Protein AF-A0A149RUX7-F1 (afdb_monomer_lite)

Secondary structure (DSSP, 8-state):
---TTT-STTSSSSS-----TT-S--HHHHHHHHHHTTSEEEEEETTTEEEEEE-HHHHHTTSEEEE-GGG-SS----GGGGSS-EEEE-GGGHHHHHHHT-HHHHHHHHHH--SHHHHHHHHHHH-TTS-HHHHHHHH---HHHHHHHHHHHTT-

Structure (mmCIF, N/CA/C/O backbone):
data_AF-A0A149RUX7-F1
#
_entry.id   AF-A0A149RUX7-F1
#
loop_
_atom_site.group_PDB
_atom_site.id
_atom_site.type_symbol
_atom_site.label_atom_id
_atom_site.label_alt_id
_atom_site.label_comp_id
_atom_site.label_asym_id
_atom_site.label_entity_id
_atom_site.label_seq_id
_atom_site.pdbx_PDB_ins_code
_atom_site.Cartn_x
_atom_site.Cartn_y
_atom_site.Cartn_z
_atom_site.occupancy
_atom_site.B_iso_or_equiv
_atom_site.auth_seq_id
_atom_site.auth_comp_id
_atom_site.auth_asym_id
_atom_site.auth_atom_id
_atom_site.pdbx_PDB_model_num
ATOM 1 N N . MET A 1 1 ? 2.885 7.096 -21.614 1.00 42.66 1 MET A N 1
ATOM 2 C CA . MET A 1 1 ? 3.114 6.634 -20.227 1.00 42.66 1 MET A CA 1
ATOM 3 C C . MET A 1 1 ? 2.029 7.214 -19.331 1.00 42.66 1 MET A C 1
ATOM 5 O O . MET A 1 1 ? 1.953 8.433 -19.205 1.00 42.66 1 MET A O 1
ATOM 9 N N . ARG A 1 2 ? 1.126 6.381 -18.803 1.00 43.41 2 ARG A N 1
ATOM 10 C CA . ARG A 1 2 ? -0.009 6.808 -17.961 1.00 43.41 2 ARG A CA 1
ATOM 11 C C . ARG A 1 2 ? 0.216 6.347 -16.514 1.00 43.41 2 ARG A C 1
ATOM 13 O O . ARG A 1 2 ? 0.877 5.343 -16.296 1.00 43.41 2 ARG A O 1
ATOM 20 N N . ASP A 1 3 ? -0.278 7.123 -15.550 1.00 51.72 3 ASP A N 1
ATOM 21 C CA . ASP A 1 3 ? -0.109 6.878 -14.107 1.00 51.72 3 ASP A CA 1
ATOM 22 C C . ASP A 1 3 ? -1.028 5.731 -13.649 1.00 51.72 3 ASP A C 1
ATOM 24 O O . ASP A 1 3 ? -2.241 5.796 -13.866 1.00 51.72 3 ASP A O 1
ATOM 28 N N . ILE A 1 4 ? -0.468 4.705 -13.002 1.00 54.94 4 ILE A N 1
ATOM 29 C CA . ILE A 1 4 ? -1.213 3.553 -12.460 1.00 54.94 4 ILE A CA 1
ATOM 30 C C . ILE A 1 4 ? -2.197 3.994 -11.380 1.00 54.94 4 ILE A C 1
ATOM 32 O O . ILE A 1 4 ? -3.239 3.367 -11.239 1.00 54.94 4 ILE A O 1
ATOM 36 N N . ALA A 1 5 ? -1.923 5.095 -10.668 1.00 49.44 5 ALA A N 1
ATOM 37 C CA . ALA A 1 5 ? -2.839 5.693 -9.695 1.00 49.44 5 ALA A CA 1
ATOM 38 C C . ALA A 1 5 ? -3.969 6.520 -10.347 1.00 49.44 5 ALA A C 1
ATOM 40 O O . ALA A 1 5 ? -4.927 6.886 -9.670 1.00 49.44 5 ALA A O 1
ATOM 41 N N . GLY A 1 6 ? -3.876 6.815 -11.649 1.00 44.91 6 GLY A N 1
ATOM 42 C CA . GLY A 1 6 ? -4.892 7.552 -12.413 1.00 44.91 6 GLY A CA 1
ATOM 43 C C . GLY A 1 6 ? -5.815 6.667 -13.256 1.00 44.91 6 GLY A C 1
ATOM 44 O O . GLY A 1 6 ? -6.858 7.130 -13.704 1.00 44.91 6 GLY A O 1
ATOM 45 N N . ARG A 1 7 ? -5.460 5.397 -13.460 1.00 48.91 7 ARG A N 1
ATOM 46 C CA . ARG A 1 7 ? -6.225 4.430 -14.259 1.00 48.91 7 ARG A CA 1
ATOM 47 C C . ARG A 1 7 ? -7.233 3.672 -13.399 1.00 48.91 7 ARG A C 1
ATOM 49 O O . ARG A 1 7 ? -6.817 2.884 -12.558 1.00 48.91 7 ARG A O 1
ATOM 56 N N . GLY A 1 8 ? -8.518 4.008 -13.501 1.00 48.41 8 GLY A N 1
ATOM 57 C CA . GLY A 1 8 ? -9.599 3.312 -12.785 1.00 48.41 8 GLY A CA 1
ATOM 58 C C . GLY A 1 8 ? -9.926 1.938 -13.382 1.00 48.41 8 GLY A C 1
ATOM 59 O O . GLY A 1 8 ? -10.295 1.042 -12.644 1.00 48.41 8 GLY A O 1
ATOM 60 N N . ASP A 1 9 ? -9.666 1.763 -14.679 1.00 51.62 9 ASP A N 1
ATOM 61 C CA . ASP A 1 9 ? -9.776 0.523 -15.467 1.00 51.62 9 ASP A CA 1
ATOM 62 C C . ASP A 1 9 ? -8.894 -0.618 -14.947 1.00 51.62 9 ASP A C 1
ATOM 64 O O . ASP A 1 9 ? -9.198 -1.789 -15.136 1.00 51.62 9 ASP A O 1
ATOM 68 N N . LEU A 1 10 ? -7.792 -0.283 -14.276 1.00 51.38 10 LEU A N 1
ATOM 69 C CA . LEU A 1 10 ? -6.894 -1.281 -13.700 1.00 51.38 10 LEU A CA 1
ATOM 70 C C . LEU A 1 10 ? -7.387 -1.842 -12.363 1.00 51.38 10 LEU A C 1
ATOM 72 O O . LEU A 1 10 ? -6.909 -2.883 -11.926 1.00 51.38 10 LEU A O 1
ATOM 76 N N . TRP A 1 11 ? -8.316 -1.136 -11.722 1.00 52.50 11 TRP A N 1
ATOM 77 C CA . TRP A 1 11 ? -8.875 -1.455 -10.416 1.00 52.50 11 TRP A CA 1
ATOM 78 C C . TRP A 1 11 ? -10.351 -1.804 -10.615 1.00 52.50 11 TRP A C 1
ATOM 80 O O . TRP A 1 11 ? -11.234 -1.035 -10.243 1.00 52.50 11 TRP A O 1
ATOM 90 N N . GLY A 1 12 ? -10.585 -2.945 -11.273 1.00 45.81 12 GLY A N 1
ATOM 91 C CA . GLY A 1 12 ? -11.918 -3.503 -11.502 1.00 45.81 12 GLY A CA 1
ATOM 92 C C . GLY A 1 12 ? -12.447 -3.393 -12.936 1.00 45.81 12 GLY A C 1
ATOM 93 O O . GLY A 1 12 ? -13.422 -2.694 -13.170 1.00 45.81 12 GLY A O 1
ATOM 94 N N . GLU A 1 13 ? -11.883 -4.172 -13.861 1.00 35.53 13 GLU A N 1
ATOM 95 C CA . GLU A 1 13 ? -12.643 -4.865 -14.916 1.00 35.53 13 GLU A CA 1
ATOM 96 C C . GLU A 1 13 ? -12.001 -6.246 -15.127 1.00 35.53 13 GLU A C 1
ATOM 98 O O . GLU A 1 13 ? -11.099 -6.421 -15.939 1.00 35.53 13 GLU A O 1
ATOM 103 N N . GLY A 1 14 ? -12.399 -7.232 -14.319 1.00 40.56 14 GLY A N 1
ATOM 104 C CA . GLY A 1 14 ? -11.908 -8.609 -14.473 1.00 40.56 14 GLY A CA 1
ATOM 105 C C . GLY A 1 14 ? -12.069 -9.505 -13.250 1.00 40.56 14 GLY A C 1
ATOM 106 O O . GLY A 1 14 ? -12.090 -10.724 -13.384 1.00 40.56 14 GLY A O 1
ATOM 107 N N . LEU A 1 15 ? -12.253 -8.925 -12.065 1.00 41.31 15 LEU A N 1
ATOM 108 C CA . LEU A 1 15 ? -12.546 -9.643 -10.827 1.00 41.31 15 LEU A CA 1
ATOM 109 C C . LEU A 1 15 ? -13.689 -8.895 -10.142 1.00 41.31 15 LEU A C 1
ATOM 111 O O . LEU A 1 15 ? -13.614 -7.681 -10.006 1.00 41.31 15 LEU A O 1
ATOM 115 N N . SER A 1 16 ? -14.771 -9.629 -9.869 1.00 36.53 16 SER A N 1
ATOM 116 C CA . SER A 1 16 ? -16.082 -9.234 -9.323 1.00 36.53 16 SER A CA 1
ATOM 117 C C . SER A 1 16 ? -16.282 -7.752 -8.925 1.00 36.53 16 SER A C 1
ATOM 119 O O . SER A 1 16 ? -15.527 -7.238 -8.099 1.00 36.53 16 SER A O 1
ATOM 121 N N . PRO A 1 17 ? -17.345 -7.069 -9.403 1.00 39.16 17 PRO A N 1
ATOM 122 C CA . PRO A 1 17 ? -17.661 -5.705 -8.987 1.00 39.16 17 PRO A CA 1
ATOM 123 C C . PRO A 1 17 ? -18.038 -5.687 -7.499 1.00 39.16 17 PRO A C 1
ATOM 125 O O . PRO A 1 17 ? -19.194 -5.890 -7.129 1.00 39.16 17 PRO A O 1
ATOM 128 N N . SER A 1 18 ? -17.060 -5.458 -6.623 1.00 40.84 18 SER A N 1
ATOM 129 C CA . SER A 1 18 ? -17.325 -5.250 -5.204 1.00 40.84 18 SER A CA 1
ATOM 130 C C . SER A 1 18 ? -17.921 -3.845 -5.029 1.00 40.84 18 SER A C 1
ATOM 132 O O . SER A 1 18 ? -17.287 -2.860 -5.413 1.00 40.84 18 SER A O 1
ATOM 134 N N . PRO A 1 19 ? -19.135 -3.697 -4.467 1.00 39.50 19 PRO A N 1
ATOM 135 C CA . PRO A 1 19 ? -19.894 -2.440 -4.433 1.00 39.50 19 PRO A CA 1
ATOM 136 C C . PRO A 1 19 ? -19.363 -1.426 -3.396 1.00 39.50 19 PRO A C 1
ATOM 138 O O . PRO A 1 19 ? -20.112 -0.604 -2.865 1.00 39.50 19 PRO A O 1
ATOM 141 N N . ARG A 1 20 ? -18.074 -1.489 -3.042 1.00 48.22 20 ARG A N 1
ATOM 142 C CA . ARG A 1 20 ? -17.506 -0.774 -1.894 1.00 48.22 20 ARG A CA 1
ATOM 143 C C . ARG A 1 20 ? -17.006 0.614 -2.289 1.00 48.22 20 ARG A C 1
ATOM 145 O O . ARG A 1 20 ? -16.223 0.780 -3.215 1.00 48.22 20 ARG A O 1
ATOM 152 N N . ALA A 1 21 ? -17.369 1.619 -1.492 1.00 44.09 21 ALA A N 1
ATOM 153 C CA . ALA A 1 21 ? -16.889 2.999 -1.627 1.00 44.09 21 ALA A CA 1
ATOM 154 C C . ALA A 1 21 ? -15.360 3.166 -1.424 1.00 44.09 21 ALA A C 1
ATOM 156 O O . ALA A 1 21 ? -14.826 4.249 -1.657 1.00 44.09 21 ALA A O 1
ATOM 157 N N . ILE A 1 22 ? -14.647 2.103 -1.023 1.00 54.25 22 ILE A N 1
ATOM 158 C CA . ILE A 1 22 ? -13.176 2.012 -0.997 1.00 54.25 22 ILE A CA 1
ATOM 159 C C . ILE A 1 22 ? -12.722 1.011 -2.078 1.00 54.25 22 ILE A C 1
ATOM 161 O O . ILE A 1 22 ? -11.995 0.064 -1.803 1.00 54.25 22 ILE A O 1
ATOM 165 N N . ALA A 1 23 ? -13.182 1.188 -3.318 1.00 65.44 23 ALA A N 1
ATOM 166 C CA . ALA A 1 23 ? -12.835 0.302 -4.437 1.00 65.44 23 ALA A CA 1
ATOM 167 C C . ALA A 1 23 ? -11.346 0.367 -4.829 1.00 65.44 23 ALA A C 1
ATOM 169 O O . ALA A 1 23 ? -10.859 -0.461 -5.589 1.00 65.44 23 ALA A O 1
ATOM 170 N N . ARG A 1 24 ? -10.605 1.368 -4.336 1.00 73.88 24 ARG A N 1
ATOM 171 C CA . ARG A 1 24 ? -9.226 1.617 -4.749 1.00 73.88 24 ARG A CA 1
ATOM 172 C C . ARG A 1 24 ? -8.393 2.223 -3.620 1.00 73.88 24 ARG A C 1
ATOM 174 O O . ARG A 1 24 ? -8.862 3.176 -2.987 1.00 73.88 24 ARG A O 1
ATOM 181 N N . PRO A 1 25 ? -7.151 1.758 -3.400 1.00 84.62 25 PRO A N 1
ATOM 182 C CA . PRO A 1 25 ? -6.228 2.448 -2.513 1.00 84.62 25 PRO A CA 1
ATOM 183 C C . PRO A 1 25 ? -5.903 3.839 -3.073 1.00 84.62 25 PRO A C 1
ATOM 185 O O . PRO A 1 25 ? -5.712 4.019 -4.280 1.00 84.62 25 PRO A O 1
ATOM 188 N N . ASP A 1 26 ? -5.806 4.846 -2.202 1.00 84.94 26 ASP A N 1
ATOM 189 C CA . ASP A 1 26 ? -5.286 6.143 -2.636 1.00 84.94 26 ASP A CA 1
ATOM 190 C C . ASP A 1 26 ? -3.800 6.039 -3.028 1.00 84.94 26 ASP A C 1
ATOM 192 O O . ASP A 1 26 ? -3.136 5.033 -2.773 1.00 84.94 26 ASP A O 1
ATOM 196 N N . LYS A 1 27 ? -3.258 7.073 -3.683 1.00 84.88 27 LYS A N 1
ATOM 197 C CA . LYS A 1 27 ? -1.894 7.020 -4.233 1.00 84.88 27 LYS A CA 1
ATOM 198 C C . LYS A 1 27 ? -0.837 6.670 -3.182 1.00 84.88 27 LYS A C 1
ATOM 200 O O . LYS A 1 27 ? 0.068 5.893 -3.466 1.00 84.88 27 LYS A O 1
ATOM 205 N N . GLU A 1 28 ? -0.938 7.242 -1.986 1.00 89.44 28 GLU A N 1
ATOM 206 C CA . GLU A 1 28 ? 0.017 6.964 -0.913 1.00 89.44 28 GLU A CA 1
ATOM 207 C C . GLU A 1 28 ? -0.101 5.510 -0.438 1.00 89.44 28 GLU A C 1
ATOM 209 O O . GLU A 1 28 ? 0.908 4.823 -0.302 1.00 89.44 28 GLU A O 1
ATOM 214 N N . THR A 1 29 ? -1.330 5.022 -0.266 1.00 91.31 29 THR A N 1
ATOM 215 C CA . THR A 1 29 ? -1.633 3.634 0.110 1.00 91.31 29 THR A CA 1
ATOM 216 C C . THR A 1 29 ? -1.106 2.648 -0.928 1.00 91.31 29 THR A C 1
ATOM 218 O O . THR A 1 29 ? -0.425 1.691 -0.572 1.00 91.31 29 THR A O 1
ATOM 221 N N . LEU A 1 30 ? -1.341 2.917 -2.215 1.00 90.38 30 LEU A N 1
ATOM 222 C CA . LEU A 1 30 ? -0.844 2.102 -3.320 1.00 90.38 30 LEU A CA 1
ATOM 223 C C . LEU A 1 30 ? 0.682 2.004 -3.303 1.00 90.38 30 LEU A C 1
ATOM 225 O O . LEU A 1 30 ? 1.238 0.923 -3.444 1.00 90.38 30 LEU A O 1
ATOM 229 N N . TYR A 1 31 ? 1.373 3.121 -3.101 1.00 90.62 31 TYR A N 1
ATOM 230 C CA . TYR A 1 31 ? 2.833 3.123 -3.095 1.00 90.62 31 TYR A CA 1
ATOM 231 C C . TYR A 1 31 ? 3.393 2.354 -1.895 1.00 90.62 31 TYR A C 1
ATOM 233 O O . TYR A 1 31 ? 4.416 1.691 -2.028 1.00 90.62 31 TYR A O 1
ATOM 241 N N . ARG A 1 32 ? 2.708 2.381 -0.744 1.00 93.00 32 ARG A N 1
ATOM 242 C CA . ARG A 1 32 ? 3.063 1.535 0.403 1.00 93.00 32 ARG A CA 1
ATOM 243 C C . ARG A 1 32 ? 2.811 0.053 0.141 1.00 93.00 32 ARG A C 1
ATOM 245 O O . ARG A 1 32 ? 3.666 -0.746 0.489 1.00 93.00 32 ARG A O 1
ATOM 252 N N . LEU A 1 33 ? 1.710 -0.307 -0.517 1.00 93.19 33 LEU A N 1
ATOM 253 C CA . LEU A 1 33 ? 1.451 -1.690 -0.936 1.00 93.19 33 LEU A CA 1
ATOM 254 C C . LEU A 1 33 ? 2.511 -2.191 -1.920 1.00 93.19 33 LEU A C 1
ATOM 256 O O . LEU A 1 33 ? 3.025 -3.294 -1.764 1.00 93.19 33 LEU A O 1
ATOM 260 N N . LEU A 1 34 ? 2.867 -1.370 -2.909 1.00 93.81 34 LEU A N 1
ATOM 261 C CA . LEU A 1 34 ? 3.927 -1.683 -3.865 1.00 93.81 34 LEU A CA 1
ATOM 262 C C . LEU A 1 34 ? 5.288 -1.819 -3.174 1.00 93.81 34 LEU A C 1
ATOM 264 O O . LEU A 1 34 ? 6.082 -2.667 -3.568 1.00 93.81 34 LEU A O 1
ATOM 268 N N . GLN A 1 35 ? 5.555 -1.006 -2.149 1.00 94.38 35 GLN A N 1
ATOM 269 C CA . GLN A 1 35 ? 6.772 -1.120 -1.354 1.00 94.38 35 GLN A CA 1
ATOM 270 C C . GLN A 1 35 ? 6.832 -2.446 -0.593 1.00 94.38 35 GLN A C 1
ATOM 272 O O . GLN A 1 35 ? 7.823 -3.163 -0.684 1.00 94.38 35 GLN A O 1
ATOM 277 N N . GLU A 1 36 ? 5.762 -2.769 0.132 1.00 94.75 36 GLU A N 1
ATOM 278 C CA . GLU A 1 36 ? 5.671 -3.983 0.945 1.00 94.75 36 GLU A CA 1
ATOM 279 C C . GLU A 1 36 ? 5.825 -5.250 0.094 1.00 94.75 36 GLU A C 1
ATOM 281 O O . GLU A 1 36 ? 6.508 -6.190 0.479 1.00 94.75 36 GLU A O 1
ATOM 286 N N . ASN A 1 37 ? 5.262 -5.240 -1.118 1.00 93.00 37 ASN A N 1
ATOM 287 C CA . ASN A 1 37 ? 5.347 -6.352 -2.067 1.00 93.00 37 ASN A CA 1
ATOM 288 C C . ASN A 1 37 ? 6.620 -6.324 -2.938 1.00 93.00 37 ASN A C 1
ATOM 290 O O . ASN A 1 37 ? 6.685 -6.992 -3.968 1.00 93.00 37 ASN A O 1
ATOM 294 N N . CYS A 1 38 ? 7.639 -5.552 -2.545 1.00 92.81 38 CYS A N 1
ATOM 295 C CA . CYS A 1 38 ? 8.943 -5.458 -3.211 1.00 92.81 38 CYS A CA 1
ATOM 296 C C . CYS A 1 38 ? 8.906 -4.987 -4.678 1.00 92.81 38 CYS A C 1
ATOM 298 O O . CYS A 1 38 ? 9.847 -5.247 -5.430 1.00 92.81 38 CYS A O 1
ATOM 300 N N . TRP A 1 39 ? 7.859 -4.278 -5.098 1.00 93.50 39 TRP A N 1
ATOM 301 C CA . TRP A 1 39 ? 7.765 -3.681 -6.435 1.00 93.50 39 TRP A CA 1
ATOM 302 C C . TRP A 1 39 ? 8.405 -2.303 -6.507 1.00 93.50 39 TRP A C 1
ATOM 304 O O . TRP A 1 39 ? 8.947 -1.917 -7.543 1.00 93.50 39 TRP A O 1
ATOM 314 N N . LEU A 1 40 ? 8.318 -1.552 -5.410 1.00 94.00 40 LEU A N 1
ATOM 315 C CA . LEU A 1 40 ? 8.928 -0.241 -5.275 1.00 94.00 40 LEU A CA 1
ATOM 316 C C . LEU A 1 40 ? 9.850 -0.187 -4.066 1.00 94.00 40 LEU A C 1
ATOM 318 O O . LEU A 1 40 ? 9.620 -0.827 -3.048 1.00 94.00 40 LEU A O 1
ATOM 322 N N . GLU A 1 41 ? 10.836 0.688 -4.139 1.00 92.81 41 GLU A N 1
ATOM 323 C CA . GLU A 1 41 ? 11.650 1.058 -2.994 1.00 92.81 41 GLU A CA 1
ATOM 324 C C . GLU A 1 41 ? 11.825 2.569 -2.903 1.00 92.81 41 GLU A C 1
ATOM 326 O O . GLU A 1 41 ? 11.644 3.316 -3.872 1.00 92.81 41 GLU A O 1
ATOM 331 N N . ARG A 1 42 ? 12.148 3.031 -1.694 1.00 90.44 42 ARG A N 1
ATOM 332 C CA . ARG A 1 42 ? 12.499 4.424 -1.441 1.00 90.44 42 ARG A CA 1
ATOM 333 C C . ARG A 1 42 ? 14.005 4.551 -1.351 1.00 90.44 42 ARG A C 1
ATOM 335 O O . ARG A 1 42 ? 14.581 4.168 -0.340 1.00 90.44 42 ARG A O 1
ATOM 342 N N . ALA A 1 43 ? 14.605 5.196 -2.342 1.00 86.00 43 ALA A N 1
ATOM 343 C CA . ALA A 1 43 ? 16.025 5.522 -2.328 1.00 86.00 43 ALA A CA 1
ATOM 344 C C . ALA A 1 43 ? 16.240 7.049 -2.271 1.00 86.00 43 ALA A C 1
ATOM 346 O O . ALA A 1 43 ? 15.371 7.819 -2.713 1.00 86.00 43 ALA A O 1
ATOM 347 N N . PRO A 1 44 ? 17.355 7.527 -1.690 1.00 83.25 44 PRO A N 1
ATOM 348 C CA . PRO A 1 44 ? 17.753 8.928 -1.778 1.00 83.25 44 PRO A CA 1
ATOM 349 C C . PRO A 1 44 ? 17.974 9.358 -3.235 1.00 83.25 44 PRO A C 1
ATOM 351 O O . PRO A 1 44 ? 18.601 8.643 -4.009 1.00 83.25 44 PRO A O 1
ATOM 354 N N . PHE A 1 45 ? 17.495 10.548 -3.603 1.00 75.94 45 PHE A N 1
ATOM 355 C CA . PHE A 1 45 ? 17.796 11.177 -4.887 1.00 75.94 45 PHE A CA 1
ATOM 356 C C . PHE A 1 45 ? 18.217 12.634 -4.675 1.00 75.94 45 PHE A C 1
ATOM 358 O O . PHE A 1 45 ? 17.455 13.461 -4.163 1.00 75.94 45 PHE A O 1
ATOM 365 N N . GLY A 1 46 ? 19.445 12.964 -5.074 1.00 75.38 46 GLY A N 1
ATOM 366 C CA . GLY A 1 46 ? 20.067 14.234 -4.704 1.00 75.38 46 GLY A CA 1
ATOM 367 C C . GLY A 1 46 ? 20.391 14.293 -3.206 1.00 75.38 46 GLY A C 1
ATOM 368 O O . GLY A 1 46 ? 20.686 13.272 -2.592 1.00 75.38 46 GLY A O 1
ATOM 369 N N . ARG A 1 47 ? 20.372 15.495 -2.616 1.00 68.31 47 ARG A N 1
ATOM 370 C CA . ARG A 1 47 ? 20.858 15.710 -1.238 1.00 68.31 47 ARG A CA 1
ATOM 371 C C . ARG A 1 47 ? 19.842 15.397 -0.135 1.00 68.31 47 ARG A C 1
ATOM 373 O O . ARG A 1 47 ? 20.255 14.975 0.934 1.00 68.31 47 ARG A O 1
ATOM 380 N N . GLU A 1 48 ? 18.541 15.594 -0.369 1.00 66.19 48 GLU A N 1
ATOM 381 C CA . GLU A 1 48 ? 17.556 15.590 0.736 1.00 66.19 48 GLU A CA 1
ATOM 382 C C . GLU A 1 48 ? 16.224 14.889 0.429 1.00 66.19 48 GLU A C 1
ATOM 384 O O . GLU A 1 48 ? 15.416 14.680 1.332 1.00 66.19 48 GLU A O 1
ATOM 389 N N . GLN A 1 49 ? 15.948 14.515 -0.825 1.00 75.00 49 GLN A N 1
ATOM 390 C CA . GLN A 1 49 ? 14.627 14.004 -1.197 1.00 75.00 49 GLN A CA 1
ATOM 391 C C . GLN A 1 49 ? 14.683 12.521 -1.542 1.00 75.00 49 GLN A C 1
ATOM 393 O O . GLN A 1 49 ? 15.270 12.111 -2.537 1.00 75.00 49 GLN A O 1
ATOM 398 N N . SER A 1 50 ? 14.014 11.704 -0.733 1.00 81.88 50 SER A N 1
ATOM 399 C CA . SER A 1 50 ? 13.775 10.304 -1.078 1.00 81.88 50 SER A CA 1
ATOM 400 C C . SER A 1 50 ? 12.690 10.200 -2.156 1.00 81.88 50 SER A C 1
ATOM 402 O O . SER A 1 50 ? 11.634 10.837 -2.059 1.00 81.88 50 SER A O 1
ATOM 404 N N . ARG A 1 51 ? 12.954 9.388 -3.181 1.00 85.81 51 ARG A N 1
ATOM 405 C CA . ARG A 1 51 ? 12.069 9.133 -4.323 1.00 85.81 51 ARG A CA 1
ATOM 406 C C . ARG A 1 51 ? 11.742 7.647 -4.417 1.00 85.81 51 ARG A C 1
ATOM 408 O O . ARG A 1 51 ? 12.370 6.825 -3.759 1.00 85.81 51 ARG A O 1
ATOM 415 N N . TRP A 1 52 ? 10.725 7.341 -5.212 1.00 87.94 52 TRP A N 1
ATOM 416 C CA . TRP A 1 52 ? 10.287 5.977 -5.475 1.00 87.94 52 TRP A CA 1
ATOM 417 C C . TRP A 1 52 ? 10.967 5.439 -6.725 1.00 87.94 52 TRP A C 1
ATOM 419 O O . TRP A 1 52 ? 10.960 6.114 -7.754 1.00 87.94 52 TRP A O 1
ATOM 429 N N . PHE A 1 53 ? 11.496 4.228 -6.628 1.00 89.44 53 PHE A N 1
ATOM 430 C CA . PHE A 1 53 ? 12.169 3.512 -7.705 1.00 89.44 53 PHE A CA 1
ATOM 431 C C . PHE A 1 53 ? 11.537 2.130 -7.855 1.00 89.44 53 PHE A C 1
ATOM 433 O O . PHE A 1 53 ? 11.061 1.566 -6.873 1.00 89.44 53 PHE A O 1
ATOM 440 N N . VAL A 1 54 ? 11.496 1.610 -9.081 1.00 90.62 54 VAL A N 1
ATOM 441 C CA . VAL A 1 54 ? 11.229 0.184 -9.323 1.00 90.62 54 VAL A CA 1
ATOM 442 C C . VAL A 1 54 ? 12.434 -0.602 -8.818 1.00 90.62 54 VAL A C 1
ATOM 444 O O . VAL A 1 54 ? 13.560 -0.208 -9.111 1.00 90.62 54 VAL A O 1
ATOM 447 N N . THR A 1 55 ? 12.199 -1.671 -8.058 1.00 91.69 55 THR A N 1
ATOM 448 C CA . THR A 1 55 ? 13.273 -2.515 -7.512 1.00 91.69 55 THR A CA 1
ATOM 449 C C . THR A 1 55 ? 14.010 -3.268 -8.618 1.00 91.69 55 THR A C 1
ATOM 451 O O . THR A 1 55 ? 13.398 -3.645 -9.621 1.00 91.69 55 THR A O 1
ATOM 454 N N . ASP A 1 56 ? 15.294 -3.571 -8.413 1.00 91.38 56 ASP A N 1
ATOM 455 C CA . ASP A 1 56 ? 16.107 -4.322 -9.385 1.00 91.38 56 ASP A CA 1
ATOM 456 C C . ASP A 1 56 ? 15.450 -5.651 -9.779 1.00 91.38 56 ASP A C 1
ATOM 458 O O . ASP A 1 56 ? 15.348 -5.972 -10.959 1.00 91.38 56 ASP A O 1
ATOM 462 N N . LYS A 1 57 ? 14.864 -6.368 -8.811 1.00 91.75 57 LYS A N 1
ATOM 463 C CA . LYS A 1 57 ? 14.118 -7.612 -9.058 1.00 91.75 57 LYS A CA 1
ATOM 464 C C . LYS A 1 57 ? 12.946 -7.421 -10.028 1.00 91.75 57 LYS A C 1
ATOM 466 O O . LYS A 1 57 ? 12.697 -8.276 -10.877 1.00 91.75 57 LYS A O 1
ATOM 471 N N . ALA A 1 58 ? 12.200 -6.325 -9.899 1.00 90.94 58 ALA A N 1
ATOM 472 C CA . ALA A 1 58 ? 11.085 -6.023 -10.791 1.00 90.94 58 ALA A CA 1
ATOM 473 C C . ALA A 1 58 ? 11.566 -5.582 -12.186 1.00 90.94 58 ALA A C 1
ATOM 475 O O . ALA A 1 58 ? 10.893 -5.872 -13.179 1.00 90.94 58 ALA A O 1
ATOM 476 N N . VAL A 1 59 ? 12.735 -4.937 -12.273 1.00 90.62 59 VAL A N 1
ATOM 477 C CA . VAL A 1 59 ? 13.393 -4.601 -13.545 1.00 90.62 59 VAL A CA 1
ATOM 478 C C . VAL A 1 59 ? 13.882 -5.862 -14.258 1.00 90.62 59 VAL A C 1
ATOM 480 O O . VAL A 1 59 ? 13.525 -6.083 -15.414 1.00 90.62 59 VAL A O 1
ATOM 483 N N . GLU A 1 60 ? 14.634 -6.722 -13.572 1.00 91.25 60 GLU A N 1
ATOM 484 C CA . GLU A 1 60 ? 15.136 -8.000 -14.094 1.00 91.25 60 GLU A CA 1
ATOM 485 C C . GLU A 1 60 ? 13.998 -8.932 -14.522 1.00 91.25 60 GLU A C 1
ATOM 487 O O . GLU A 1 60 ? 14.081 -9.592 -15.556 1.00 91.25 60 GLU A O 1
ATOM 492 N N . GLY A 1 61 ? 12.897 -8.939 -13.765 1.00 89.56 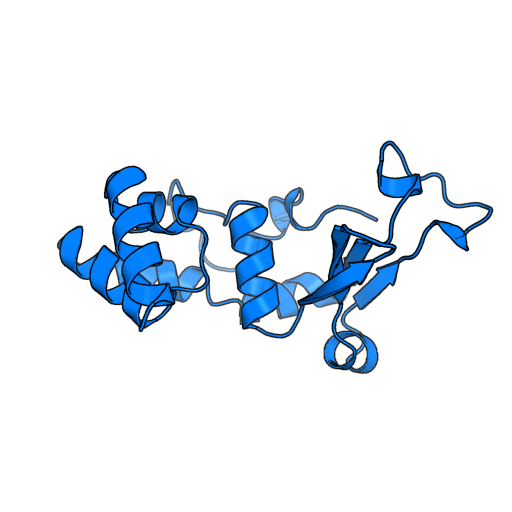61 GLY A N 1
ATOM 493 C CA . GLY A 1 61 ? 11.681 -9.676 -14.105 1.00 89.56 61 GLY A CA 1
ATOM 494 C C . GLY A 1 61 ? 10.885 -9.088 -15.276 1.00 89.56 61 GLY A C 1
ATOM 495 O O . GLY A 1 61 ? 9.880 -9.673 -15.672 1.00 89.56 61 GLY A O 1
ATOM 496 N N . GLY A 1 62 ? 11.295 -7.940 -15.823 1.00 90.38 62 GLY A N 1
ATOM 497 C CA . GLY A 1 62 ? 10.635 -7.301 -16.958 1.00 90.38 62 GLY A CA 1
ATOM 498 C C . GLY A 1 62 ? 9.262 -6.711 -16.631 1.00 90.38 62 GLY A C 1
ATOM 499 O O . GLY A 1 62 ? 8.418 -6.635 -17.518 1.00 90.38 62 GLY A O 1
ATOM 500 N N . TYR A 1 63 ? 9.013 -6.300 -15.383 1.00 89.00 63 TYR A N 1
ATOM 501 C CA . TYR A 1 63 ? 7.736 -5.704 -14.960 1.00 89.00 63 TYR A CA 1
ATOM 502 C C . TYR A 1 63 ? 7.700 -4.184 -15.133 1.00 89.00 63 TYR A C 1
ATOM 504 O O . TYR A 1 63 ? 6.626 -3.587 -15.243 1.00 89.00 63 TYR A O 1
ATOM 512 N N . GLY A 1 64 ? 8.861 -3.535 -15.150 1.00 88.44 64 GLY A N 1
ATOM 513 C CA . GLY A 1 64 ? 8.944 -2.086 -15.238 1.00 88.44 64 GLY A CA 1
ATOM 514 C C . GLY A 1 64 ? 10.366 -1.558 -15.167 1.00 88.44 64 GLY A C 1
ATOM 515 O O . GLY A 1 64 ? 11.331 -2.313 -15.176 1.00 88.44 64 GLY A O 1
ATOM 516 N N . GLN A 1 65 ? 10.480 -0.237 -15.097 1.00 89.31 65 GLN A N 1
ATOM 517 C CA . GLN A 1 65 ? 11.743 0.470 -14.921 1.00 89.31 65 GLN A CA 1
ATOM 518 C C . GLN A 1 65 ? 11.526 1.834 -14.268 1.00 89.31 65 GLN A C 1
ATOM 520 O O . GLN A 1 65 ? 10.449 2.434 -14.362 1.00 89.31 65 GLN A O 1
ATOM 525 N N . THR A 1 66 ? 12.576 2.365 -13.644 1.00 86.81 66 THR A N 1
ATOM 526 C CA . THR A 1 66 ? 12.597 3.776 -13.255 1.00 86.81 66 THR A CA 1
ATOM 527 C C . THR A 1 66 ? 13.046 4.618 -14.441 1.00 86.81 66 THR A C 1
ATOM 529 O O . THR A 1 66 ? 14.137 4.432 -14.971 1.00 86.81 66 THR A O 1
ATOM 532 N N . VAL A 1 67 ? 12.213 5.573 -14.847 1.00 81.94 67 VAL A N 1
ATOM 533 C CA . VAL A 1 67 ? 12.548 6.521 -15.911 1.00 81.94 67 VAL A CA 1
ATOM 534 C C . VAL A 1 67 ? 13.197 7.749 -15.287 1.00 81.94 67 VAL A C 1
ATOM 536 O O . VAL A 1 67 ? 12.546 8.447 -14.511 1.00 81.94 67 VAL A O 1
ATOM 539 N N . ASP A 1 68 ? 14.448 8.034 -15.653 1.00 77.69 68 ASP A N 1
ATOM 540 C CA . ASP A 1 68 ? 15.121 9.294 -15.325 1.00 77.69 68 ASP A CA 1
ATOM 541 C C . ASP A 1 68 ? 15.026 10.278 -16.509 1.00 77.69 68 ASP A C 1
ATOM 543 O O . ASP A 1 68 ? 15.683 10.082 -17.537 1.00 77.69 68 ASP A O 1
ATOM 547 N N . PRO A 1 69 ? 14.212 11.344 -16.400 1.00 68.69 69 PRO A N 1
ATOM 548 C CA . PRO A 1 69 ? 14.022 12.305 -17.478 1.00 68.69 69 PRO A CA 1
ATOM 549 C C . PRO A 1 69 ? 15.240 13.209 -17.723 1.00 68.69 69 PRO A C 1
ATOM 551 O O . PRO A 1 69 ? 15.290 13.839 -18.777 1.00 68.69 69 PRO A O 1
ATOM 554 N N . SER A 1 70 ? 16.218 13.275 -16.809 1.00 65.94 70 SER A N 1
ATOM 555 C CA . SER A 1 70 ? 17.422 14.106 -16.984 1.00 65.94 70 SER A CA 1
ATOM 556 C C . SER A 1 70 ? 18.298 13.659 -18.161 1.00 65.94 70 SER A C 1
ATOM 558 O O . SER A 1 70 ? 18.949 14.488 -18.790 1.00 65.94 70 SER A O 1
ATOM 560 N N . ASN A 1 71 ? 18.229 12.375 -18.52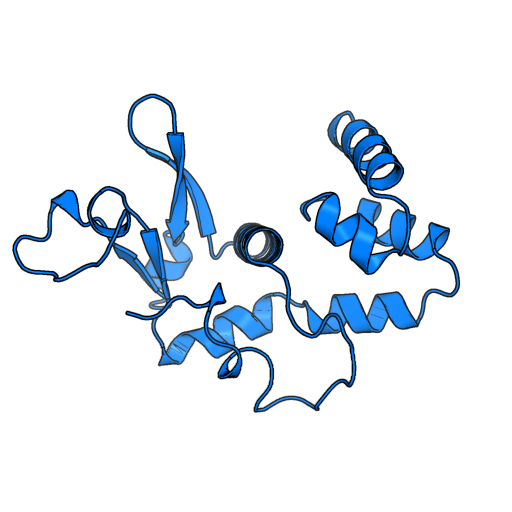0 1.00 57.94 71 ASN A N 1
ATOM 561 C CA . ASN A 1 71 ? 18.974 11.780 -19.632 1.00 57.94 71 ASN A CA 1
ATOM 562 C C . ASN A 1 71 ? 18.164 11.709 -20.941 1.00 57.94 71 ASN A C 1
ATOM 564 O O . ASN A 1 71 ? 18.638 11.175 -21.944 1.00 57.94 71 ASN A O 1
ATOM 568 N N . LEU A 1 72 ? 16.929 12.224 -20.958 1.00 60.84 72 LEU A N 1
ATOM 569 C CA . LEU A 1 72 ? 16.001 12.071 -22.079 1.00 60.84 72 LEU A CA 1
ATOM 570 C C . LEU A 1 72 ? 15.822 13.393 -22.838 1.00 60.84 72 LEU A C 1
ATOM 572 O O . LEU A 1 72 ? 15.010 14.240 -22.475 1.00 60.84 72 LEU A O 1
ATOM 576 N N . HIS A 1 73 ? 16.532 13.539 -23.960 1.00 52.28 73 HIS A N 1
ATOM 577 C CA . HIS A 1 73 ? 16.532 14.765 -24.772 1.00 52.28 73 HIS A CA 1
ATOM 578 C C . HIS A 1 73 ? 15.214 15.070 -25.524 1.00 52.28 73 HIS A C 1
ATOM 580 O O . HIS A 1 73 ? 15.037 16.195 -25.988 1.00 52.28 73 HIS A O 1
ATOM 586 N N . SER A 1 74 ? 14.282 14.116 -25.671 1.00 52.91 74 SER A N 1
ATOM 587 C CA . SER A 1 74 ? 13.137 14.242 -26.603 1.00 52.91 74 SER A CA 1
ATOM 588 C C . SER A 1 74 ? 11.757 13.868 -26.042 1.00 52.91 74 SER A C 1
ATOM 590 O O . SER A 1 74 ? 10.751 13.961 -26.751 1.00 52.91 74 SER A O 1
ATOM 592 N N . LEU A 1 75 ? 11.653 13.477 -24.769 1.00 55.59 75 LEU A N 1
ATOM 593 C CA . LEU A 1 75 ? 10.374 13.068 -24.183 1.00 55.59 75 LEU A CA 1
ATOM 594 C C . LEU A 1 75 ? 9.523 14.293 -23.800 1.00 55.59 75 LEU A C 1
ATOM 596 O O . LEU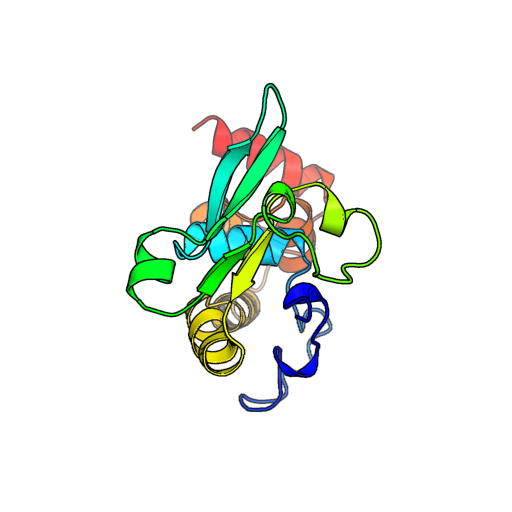 A 1 75 ? 9.837 15.043 -22.873 1.00 55.59 75 LEU A O 1
ATOM 600 N N . LYS A 1 76 ? 8.392 14.487 -24.496 1.00 55.59 76 LYS A N 1
ATOM 601 C CA . LYS A 1 76 ? 7.353 15.470 -24.128 1.00 55.59 76 LYS A CA 1
ATOM 602 C C . LYS A 1 76 ? 6.611 15.015 -22.862 1.00 55.59 76 LYS A C 1
ATOM 604 O O . LYS A 1 76 ? 5.470 14.566 -22.919 1.00 55.59 76 LYS A O 1
ATOM 609 N N . LEU A 1 77 ? 7.262 15.125 -21.708 1.00 56.91 77 LEU A N 1
ATOM 610 C CA . LEU A 1 77 ? 6.637 14.956 -20.393 1.00 56.91 77 LEU A CA 1
ATOM 611 C C . LEU A 1 77 ? 5.972 16.279 -19.980 1.00 56.91 77 LEU A C 1
ATOM 613 O O . LEU A 1 77 ? 6.495 17.344 -20.286 1.00 56.91 77 LEU A O 1
ATOM 617 N N . SER A 1 78 ? 4.817 16.258 -19.319 1.00 49.66 78 SER A N 1
ATOM 618 C CA . SER A 1 78 ? 4.139 17.474 -18.838 1.00 49.66 78 SER A CA 1
ATOM 619 C C . SER A 1 78 ? 4.301 17.651 -17.321 1.00 49.66 78 SER A C 1
ATOM 621 O O . SER A 1 78 ? 4.320 16.676 -16.565 1.00 49.66 78 SER A O 1
ATOM 623 N N . GLY A 1 79 ? 4.424 18.905 -16.867 1.00 56.47 79 GLY A N 1
ATOM 624 C CA . GLY A 1 79 ? 4.548 19.263 -15.445 1.00 56.47 79 GLY A CA 1
ATOM 625 C C . GLY A 1 79 ? 5.865 18.825 -14.783 1.00 56.47 79 GLY A C 1
ATOM 626 O O . GLY A 1 79 ? 6.872 18.607 -15.455 1.00 56.47 79 GLY A O 1
ATOM 627 N N . GLY A 1 80 ? 5.852 18.657 -13.453 1.00 52.97 80 GLY A N 1
ATOM 628 C CA . GLY A 1 80 ? 7.023 18.261 -12.643 1.00 52.97 80 GLY A CA 1
ATOM 629 C C . GLY A 1 80 ? 7.615 16.876 -12.956 1.00 52.97 80 GLY A C 1
ATOM 630 O O . GLY A 1 80 ? 8.646 16.509 -12.399 1.00 52.97 80 GLY A O 1
ATOM 631 N N . LYS A 1 81 ? 7.003 16.115 -13.877 1.00 53.88 81 LYS A N 1
ATOM 632 C CA . LYS A 1 81 ? 7.515 14.831 -14.388 1.00 53.88 81 LYS A CA 1
ATOM 633 C C . LYS A 1 81 ? 8.744 14.981 -15.294 1.00 53.88 81 LYS A C 1
ATOM 635 O O . LYS A 1 81 ? 9.383 13.985 -15.593 1.00 53.88 81 LYS A O 1
ATOM 640 N N . LYS A 1 82 ? 9.085 16.201 -15.730 1.00 54.84 82 LYS A N 1
ATOM 641 C CA . LYS A 1 82 ? 10.330 16.485 -16.470 1.00 54.84 82 LYS A CA 1
ATOM 642 C C . LYS A 1 82 ? 11.582 16.524 -15.589 1.00 54.84 82 LYS A C 1
ATOM 644 O O . LYS A 1 82 ? 12.680 16.564 -16.124 1.00 54.84 82 LYS A O 1
ATOM 649 N N . SER A 1 83 ? 11.426 16.583 -14.268 1.00 60.38 83 SER A N 1
ATOM 650 C CA . SER A 1 83 ? 12.491 17.076 -13.388 1.00 60.38 83 SER A CA 1
ATOM 651 C C . SER A 1 83 ? 13.126 16.009 -12.497 1.00 60.38 83 SER A C 1
ATOM 653 O O . SER A 1 83 ? 14.171 16.278 -11.917 1.00 60.38 83 SER A O 1
ATOM 655 N N . PHE A 1 84 ? 12.507 14.831 -12.349 1.00 71.62 84 PHE A N 1
ATOM 656 C CA . PHE A 1 84 ? 12.935 13.817 -11.377 1.00 71.62 84 PHE A CA 1
ATOM 657 C C . PHE A 1 84 ? 12.610 12.395 -11.848 1.00 71.62 84 PHE A C 1
ATOM 659 O O . PHE A 1 84 ? 11.611 12.234 -12.555 1.00 71.62 84 PHE A O 1
ATOM 666 N N . PRO A 1 85 ? 13.373 11.373 -11.415 1.00 79.56 85 PRO A N 1
ATOM 667 C CA . PRO A 1 85 ? 13.055 9.981 -11.694 1.00 79.56 85 PRO A CA 1
ATOM 668 C C . PRO A 1 85 ? 11.681 9.576 -11.167 1.00 79.56 85 PRO A C 1
ATOM 670 O O . PRO A 1 85 ? 11.247 10.030 -10.101 1.00 79.56 85 PRO A O 1
ATOM 673 N N . PHE A 1 86 ? 10.999 8.708 -11.908 1.00 80.50 86 PHE A N 1
ATOM 674 C CA . PHE A 1 86 ? 9.723 8.137 -11.492 1.00 80.50 86 PHE A CA 1
ATOM 675 C C . PHE A 1 86 ? 9.580 6.680 -11.949 1.00 80.50 86 PHE A C 1
ATOM 677 O O . PHE A 1 86 ? 10.044 6.323 -13.036 1.00 80.50 86 PHE A O 1
ATOM 684 N N . PRO A 1 87 ? 8.916 5.835 -11.144 1.00 86.75 87 PRO A N 1
ATOM 685 C CA . PRO A 1 87 ? 8.729 4.437 -11.483 1.00 86.75 87 PRO A CA 1
ATOM 686 C C . PRO A 1 87 ? 7.634 4.282 -12.542 1.00 86.75 87 PRO A C 1
ATOM 688 O O . PRO A 1 87 ? 6.614 4.981 -12.512 1.00 86.75 87 PRO A O 1
ATOM 691 N N . VAL A 1 88 ? 7.837 3.348 -13.466 1.00 85.00 88 VAL A N 1
ATOM 692 C CA . VAL A 1 88 ? 6.876 2.974 -14.505 1.00 85.00 88 VAL A CA 1
ATOM 693 C C . VAL A 1 88 ? 6.820 1.453 -14.587 1.00 85.00 88 VAL A C 1
ATOM 695 O O . VAL A 1 88 ? 7.855 0.815 -14.733 1.00 85.00 88 VAL A O 1
ATOM 698 N N . PHE A 1 89 ? 5.617 0.882 -14.549 1.00 87.00 89 PHE A N 1
ATOM 699 C CA . PHE A 1 89 ? 5.398 -0.528 -14.883 1.00 87.00 89 PHE A CA 1
ATOM 700 C C . PHE A 1 89 ? 4.859 -0.649 -16.310 1.00 87.00 89 PHE A C 1
ATOM 702 O O . PHE A 1 89 ? 4.155 0.251 -16.788 1.00 87.00 89 PHE A O 1
ATOM 709 N N . TYR A 1 90 ? 5.220 -1.728 -17.000 1.00 85.56 90 TYR A N 1
ATOM 710 C CA . TYR A 1 90 ? 4.766 -1.989 -18.364 1.00 85.56 90 TYR A CA 1
ATOM 711 C C . TYR A 1 90 ? 3.301 -2.404 -18.376 1.00 85.56 90 TYR A C 1
ATOM 713 O O . TYR A 1 90 ? 2.846 -3.120 -17.490 1.00 85.56 90 TYR A O 1
ATOM 721 N N . GLU A 1 91 ? 2.555 -1.904 -19.362 1.00 82.75 91 GLU A N 1
ATOM 722 C CA . GLU A 1 91 ? 1.090 -1.976 -19.397 1.00 82.75 91 GLU A CA 1
ATOM 723 C C . GLU A 1 91 ? 0.559 -3.413 -19.349 1.00 82.75 91 GLU A C 1
ATOM 725 O O . GLU A 1 91 ? -0.397 -3.685 -18.627 1.00 82.75 91 GLU A O 1
ATOM 730 N N . ASP A 1 92 ? 1.228 -4.333 -20.039 1.00 83.06 92 ASP A N 1
ATOM 731 C CA . ASP A 1 92 ? 0.924 -5.765 -20.075 1.00 83.06 92 ASP A CA 1
ATOM 732 C C . ASP A 1 92 ? 1.217 -6.494 -18.754 1.00 83.06 92 ASP A C 1
ATOM 734 O O . ASP A 1 92 ? 0.747 -7.611 -18.562 1.00 83.06 92 ASP A O 1
ATOM 738 N N . LYS A 1 93 ? 1.962 -5.867 -17.836 1.00 85.06 93 LYS A N 1
ATOM 739 C CA . LYS A 1 93 ? 2.362 -6.425 -16.534 1.00 85.06 93 LYS A CA 1
ATOM 740 C C . LYS A 1 93 ? 1.641 -5.805 -15.347 1.00 85.06 93 LYS A C 1
ATOM 742 O O . LYS A 1 93 ? 1.760 -6.297 -14.228 1.00 85.06 93 LYS A O 1
ATOM 747 N N . VAL A 1 94 ? 0.888 -4.722 -15.553 1.00 83.19 94 VAL A N 1
ATOM 748 C CA . VAL A 1 94 ? 0.280 -3.980 -14.437 1.00 83.19 94 VAL A CA 1
ATOM 749 C C . VAL A 1 94 ? -0.745 -4.820 -13.675 1.00 83.19 94 VAL A C 1
ATOM 751 O O . VAL A 1 94 ? -0.821 -4.701 -12.456 1.00 83.19 94 VAL A O 1
ATOM 754 N N . GLN A 1 95 ? -1.506 -5.674 -14.362 1.00 80.56 95 GLN A N 1
ATOM 755 C CA . GLN A 1 95 ? -2.485 -6.544 -13.702 1.00 80.56 95 GLN A CA 1
ATOM 756 C C . GLN A 1 95 ? -1.815 -7.577 -12.796 1.00 80.56 95 GLN A C 1
ATOM 758 O O . GLN A 1 95 ? -2.236 -7.735 -11.652 1.00 80.56 95 GLN A O 1
ATOM 763 N N . ASP A 1 96 ? -0.718 -8.186 -13.251 1.00 84.62 96 ASP A N 1
ATOM 764 C CA . ASP A 1 96 ? 0.068 -9.119 -12.438 1.00 84.62 96 ASP A CA 1
ATOM 765 C C . ASP A 1 96 ? 0.585 -8.430 -11.167 1.00 84.62 96 ASP A C 1
ATOM 767 O O . ASP A 1 96 ? 0.448 -8.957 -10.063 1.00 84.62 96 ASP A O 1
ATOM 771 N N . VAL A 1 97 ? 1.108 -7.204 -11.303 1.00 86.25 97 VAL A N 1
ATOM 772 C CA . VAL A 1 97 ? 1.569 -6.397 -10.164 1.00 86.25 97 VAL A CA 1
ATOM 773 C C . VAL A 1 97 ? 0.419 -6.107 -9.199 1.00 86.25 97 VAL A C 1
ATOM 775 O O . VAL A 1 97 ? 0.573 -6.328 -8.000 1.00 86.25 97 VAL A O 1
ATOM 778 N N . ILE A 1 98 ? -0.736 -5.643 -9.689 1.00 85.19 98 ILE A N 1
ATOM 779 C CA . ILE A 1 98 ? -1.899 -5.307 -8.846 1.00 85.19 98 ILE A CA 1
ATOM 780 C C . ILE A 1 98 ? -2.417 -6.534 -8.097 1.00 85.19 98 ILE A C 1
ATOM 782 O O . ILE A 1 98 ? -2.681 -6.437 -6.898 1.00 85.19 98 ILE A O 1
ATOM 786 N N . TRP A 1 99 ? -2.505 -7.684 -8.767 1.00 82.44 99 TRP A N 1
ATOM 787 C CA . TRP A 1 99 ? -2.957 -8.940 -8.169 1.00 82.44 99 TRP A CA 1
ATOM 788 C C . TRP A 1 99 ? -2.129 -9.322 -6.938 1.00 82.44 99 TRP A C 1
ATOM 790 O O . TRP A 1 99 ? -2.673 -9.752 -5.921 1.00 82.44 99 TRP A O 1
ATOM 800 N N . THR A 1 100 ? -0.813 -9.099 -6.979 1.00 88.19 100 THR A N 1
ATOM 801 C CA . THR A 1 100 ? 0.061 -9.423 -5.840 1.00 88.19 100 THR A CA 1
ATOM 802 C C . THR A 1 100 ? -0.142 -8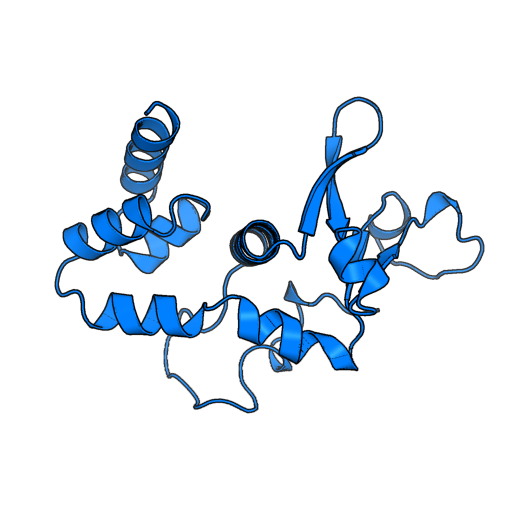.532 -4.613 1.00 88.19 100 THR A C 1
ATOM 804 O O . THR A 1 100 ? 0.278 -8.909 -3.526 1.00 88.19 100 THR A O 1
ATOM 807 N N . LEU A 1 101 ? -0.796 -7.372 -4.740 1.00 89.69 101 LEU A N 1
ATOM 808 C CA . LEU A 1 101 ? -0.910 -6.410 -3.636 1.00 89.69 101 LEU A CA 1
ATOM 809 C C . LEU A 1 101 ? -1.867 -6.860 -2.527 1.00 89.69 101 LEU A C 1
ATOM 811 O O . LEU A 1 101 ? -1.864 -6.260 -1.452 1.00 89.69 101 LEU A O 1
ATOM 815 N N . GLY A 1 102 ? -2.712 -7.862 -2.792 1.00 87.88 102 GLY A N 1
ATOM 816 C CA . GLY A 1 102 ? -3.624 -8.437 -1.802 1.00 87.88 102 GLY A CA 1
ATOM 817 C C . GLY A 1 102 ? -4.683 -7.464 -1.273 1.00 87.88 102 GLY A C 1
ATOM 818 O O . GLY A 1 102 ? -5.261 -7.714 -0.220 1.00 87.88 102 GLY A O 1
ATOM 819 N N . TRP A 1 103 ? -4.944 -6.352 -1.971 1.00 89.56 103 TRP A N 1
ATOM 820 C CA . TRP A 1 103 ? -5.861 -5.311 -1.495 1.00 89.56 103 TRP A CA 1
ATOM 821 C C . TRP A 1 103 ? -7.280 -5.840 -1.265 1.00 89.56 103 TRP A C 1
ATOM 823 O O . TRP A 1 103 ? -7.868 -5.573 -0.219 1.00 89.56 103 TRP A O 1
ATOM 833 N N . ASP A 1 104 ? -7.794 -6.652 -2.185 1.00 85.38 104 ASP A N 1
ATOM 834 C CA . ASP A 1 104 ? -9.128 -7.244 -2.055 1.00 85.38 104 ASP A CA 1
ATOM 835 C C . ASP A 1 104 ? -9.204 -8.208 -0.866 1.00 85.38 104 ASP A C 1
ATOM 837 O O . ASP A 1 104 ? -10.155 -8.157 -0.092 1.00 85.38 104 ASP A O 1
ATOM 841 N N . ALA A 1 105 ? -8.151 -8.997 -0.630 1.00 88.69 105 ALA A N 1
ATOM 842 C CA . ALA A 1 105 ? -8.074 -9.885 0.530 1.00 88.69 105 ALA A CA 1
ATOM 843 C C . ALA A 1 105 ? -8.071 -9.109 1.860 1.00 88.69 105 ALA A C 1
ATOM 845 O O . ALA A 1 105 ? -8.692 -9.544 2.832 1.00 88.69 105 ALA A O 1
ATOM 846 N N . ILE A 1 106 ? -7.418 -7.938 1.905 1.00 90.94 106 ILE A N 1
ATOM 847 C CA . ILE A 1 106 ? -7.472 -7.039 3.067 1.00 90.94 106 ILE A CA 1
ATOM 848 C C . ILE A 1 106 ? -8.911 -6.580 3.300 1.00 90.94 106 ILE A C 1
ATOM 850 O O . ILE A 1 106 ? -9.413 -6.652 4.423 1.00 90.94 106 ILE A O 1
ATOM 854 N N . LEU A 1 107 ? -9.581 -6.111 2.246 1.00 90.06 107 LEU A N 1
ATOM 855 C CA . LEU A 1 107 ? -10.960 -5.644 2.328 1.00 90.06 107 LEU A CA 1
ATOM 856 C C . LEU A 1 107 ? -11.908 -6.768 2.767 1.00 90.06 107 LEU A C 1
ATOM 858 O O . LEU A 1 107 ? -12.749 -6.551 3.639 1.00 90.06 107 LEU A O 1
ATOM 862 N N . ASP A 1 108 ? -11.782 -7.965 2.207 1.00 89.50 108 ASP A N 1
ATOM 863 C CA . ASP A 1 108 ? -12.626 -9.109 2.554 1.00 89.50 108 ASP A CA 1
ATOM 864 C C . ASP A 1 108 ? -12.428 -9.555 4.000 1.00 89.50 108 ASP A C 1
ATOM 866 O O . ASP A 1 108 ? -13.405 -9.816 4.700 1.00 89.50 108 ASP A O 1
ATOM 870 N N . HIS A 1 109 ? -11.192 -9.558 4.504 1.00 91.12 109 HIS A N 1
ATOM 871 C CA . HIS A 1 109 ? -10.957 -9.881 5.908 1.00 91.12 109 HIS A CA 1
ATOM 872 C C . HIS A 1 109 ? -11.567 -8.833 6.849 1.00 91.12 109 HIS A C 1
ATOM 874 O O . HIS A 1 109 ? -12.180 -9.189 7.856 1.00 91.12 109 HIS A O 1
ATOM 880 N N . LEU A 1 110 ? -11.468 -7.542 6.519 1.00 90.50 110 LEU A N 1
ATOM 881 C CA . LEU A 1 110 ? -12.057 -6.471 7.331 1.00 90.50 110 LEU A CA 1
ATOM 882 C C . LEU A 1 110 ? -13.580 -6.583 7.474 1.00 90.50 110 LEU A C 1
ATOM 884 O O . LEU A 1 110 ? -14.115 -6.190 8.514 1.00 90.50 110 LEU A O 1
ATOM 888 N N . ASP A 1 111 ? -14.265 -7.131 6.471 1.00 89.12 111 ASP A N 1
ATOM 889 C CA . ASP A 1 111 ? -15.709 -7.376 6.521 1.00 89.12 111 ASP A CA 1
ATOM 890 C C . ASP A 1 111 ? -16.083 -8.477 7.517 1.00 89.12 111 ASP A C 1
ATOM 892 O O . ASP A 1 111 ? -17.161 -8.427 8.110 1.00 89.12 111 ASP A O 1
ATOM 896 N N . THR A 1 112 ? -15.186 -9.439 7.752 1.00 93.31 112 THR A N 1
ATOM 897 C CA . THR A 1 112 ? -15.395 -10.488 8.764 1.00 93.31 112 THR A CA 1
ATOM 898 C C . THR A 1 112 ? -15.276 -9.962 10.197 1.00 93.31 112 THR A C 1
ATOM 900 O O . THR A 1 112 ? -15.777 -10.583 11.133 1.00 93.31 112 THR A O 1
ATOM 903 N N . LEU A 1 113 ? -14.644 -8.798 10.382 1.00 92.75 113 LEU A N 1
ATOM 904 C CA . LEU A 1 113 ? -14.427 -8.182 11.687 1.00 92.75 113 LEU A CA 1
ATOM 905 C C . LEU A 1 113 ? -15.593 -7.252 12.044 1.00 92.75 113 LEU A C 1
ATOM 907 O O . LEU A 1 113 ? -15.866 -6.256 11.360 1.00 92.75 113 LEU A O 1
ATOM 911 N N . ALA A 1 114 ? -16.256 -7.553 13.161 1.00 90.12 114 ALA A N 1
ATOM 912 C CA . ALA A 1 114 ? -17.479 -6.874 13.579 1.00 90.12 114 ALA A CA 1
ATOM 913 C C . ALA A 1 114 ? -17.219 -5.457 14.108 1.00 90.12 114 ALA A C 1
ATOM 915 O O . ALA A 1 114 ? -18.008 -4.541 13.862 1.00 90.12 114 ALA A O 1
ATOM 916 N N . THR A 1 115 ? -16.118 -5.247 14.835 1.00 93.56 115 THR A N 1
ATOM 917 C CA . THR A 1 115 ? -15.870 -3.979 15.528 1.00 93.56 115 THR A CA 1
ATOM 918 C C . THR A 1 115 ? -14.736 -3.164 14.913 1.00 93.56 115 THR A C 1
ATOM 920 O O . THR A 1 115 ? -13.726 -3.678 14.431 1.00 93.56 115 THR A O 1
ATOM 923 N N . LYS A 1 116 ? -14.848 -1.834 15.023 1.00 93.62 116 LYS A N 1
ATOM 924 C CA . LYS A 1 116 ? -13.781 -0.897 14.624 1.00 93.62 116 LYS A CA 1
ATOM 925 C C . LYS A 1 116 ? -12.458 -1.166 15.350 1.00 93.62 116 LYS A C 1
ATOM 927 O O . LYS A 1 116 ? -11.388 -0.942 14.791 1.00 93.62 116 LYS A O 1
ATOM 932 N N . LYS A 1 117 ? -12.535 -1.636 16.602 1.00 93.25 117 LYS A N 1
ATOM 933 C CA . LYS A 1 117 ? -11.370 -1.955 17.434 1.00 93.25 117 LYS A CA 1
ATOM 934 C C . LYS A 1 117 ? -10.635 -3.188 16.911 1.00 93.25 117 LYS A C 1
ATOM 936 O O . LYS A 1 117 ? -9.416 -3.140 16.811 1.00 93.25 117 LYS A O 1
ATOM 941 N N . GLU A 1 118 ? -11.359 -4.246 16.549 1.00 94.12 118 GLU A N 1
ATOM 942 C CA . GLU A 1 118 ? -10.775 -5.452 15.944 1.00 94.12 118 GLU A CA 1
ATOM 943 C C . GLU A 1 118 ? -10.128 -5.134 14.600 1.00 94.12 118 GLU A C 1
ATOM 945 O O . GLU A 1 118 ? -8.972 -5.487 14.387 1.00 94.12 118 GLU A O 1
ATOM 950 N N . ARG A 1 119 ? -10.822 -4.377 13.738 1.00 94.75 119 ARG A N 1
ATOM 951 C CA . ARG A 1 119 ? -10.264 -3.918 12.456 1.00 94.75 119 ARG A CA 1
ATOM 952 C C . ARG A 1 119 ? -8.971 -3.140 12.650 1.00 94.75 119 ARG A C 1
ATOM 954 O O . ARG A 1 119 ? -7.990 -3.404 11.965 1.00 94.75 119 ARG A O 1
ATOM 961 N N . LEU A 1 120 ? -8.949 -2.195 13.593 1.00 95.00 120 LEU A N 1
ATOM 962 C CA . LEU A 1 120 ? -7.741 -1.433 13.900 1.00 95.00 120 LEU A CA 1
ATOM 963 C C . LEU A 1 120 ? -6.619 -2.339 14.420 1.00 95.00 120 LEU A C 1
ATOM 965 O O . LEU A 1 120 ? -5.497 -2.220 13.943 1.00 95.00 120 LEU A O 1
ATOM 969 N N . ALA A 1 121 ? -6.904 -3.228 15.374 1.00 94.69 121 ALA A N 1
ATOM 970 C CA . ALA A 1 121 ? -5.904 -4.123 15.952 1.00 94.69 121 ALA A CA 1
ATOM 971 C C . ALA A 1 121 ? -5.284 -5.042 14.891 1.00 94.69 121 ALA A C 1
ATOM 973 O O . ALA A 1 121 ? -4.063 -5.157 14.819 1.00 94.69 121 ALA A O 1
ATOM 974 N N . TRP A 1 122 ? -6.111 -5.626 14.024 1.00 95.69 122 TRP A N 1
ATOM 975 C CA . TRP A 1 122 ? -5.648 -6.461 12.922 1.00 95.69 122 TRP A CA 1
ATOM 976 C C . TRP A 1 122 ? -4.821 -5.666 11.899 1.00 95.69 122 TRP A C 1
ATOM 978 O O . TRP A 1 122 ? -3.729 -6.096 11.536 1.00 95.69 122 TRP A O 1
ATOM 988 N N . LEU A 1 123 ? -5.263 -4.461 11.513 1.00 94.88 123 LEU A N 1
ATOM 989 C CA . LEU A 1 123 ? -4.493 -3.582 10.621 1.00 94.88 123 LEU A CA 1
ATOM 990 C C . LEU A 1 123 ? -3.150 -3.160 11.228 1.00 94.88 123 LEU A C 1
ATOM 992 O O . LEU A 1 123 ? -2.173 -3.059 10.499 1.00 94.88 123 LEU A O 1
ATOM 996 N N . MET A 1 124 ? -3.074 -2.915 12.538 1.00 94.31 124 MET A N 1
ATOM 997 C CA . MET A 1 124 ? -1.799 -2.630 13.210 1.00 94.31 124 MET A CA 1
ATOM 998 C C . MET A 1 124 ? -0.888 -3.858 13.262 1.00 94.31 124 MET A C 1
ATOM 1000 O O . MET A 1 124 ? 0.324 -3.706 13.169 1.00 94.31 124 MET A O 1
ATOM 1004 N N . ALA A 1 125 ? -1.451 -5.056 13.403 1.00 94.12 125 ALA A N 1
ATOM 1005 C CA . ALA A 1 125 ? -0.670 -6.284 13.485 1.00 94.12 125 ALA A CA 1
ATOM 1006 C C . ALA A 1 125 ? -0.137 -6.746 12.119 1.00 94.12 125 ALA A C 1
ATOM 1008 O O . ALA A 1 125 ? 0.987 -7.225 12.044 1.00 94.12 125 ALA A O 1
ATOM 1009 N N . GLN A 1 126 ? -0.935 -6.616 11.055 1.00 93.88 126 GLN A N 1
ATOM 1010 C CA . GLN A 1 126 ? -0.636 -7.207 9.741 1.00 93.88 126 GLN A CA 1
ATOM 1011 C C . GLN A 1 126 ? -0.313 -6.173 8.655 1.00 93.88 126 GLN A C 1
ATOM 1013 O O . GLN A 1 126 ? 0.379 -6.478 7.691 1.00 93.88 126 GLN A O 1
ATOM 1018 N N . HIS A 1 127 ? -0.805 -4.939 8.794 1.00 94.19 127 HIS A N 1
ATOM 1019 C CA . HIS A 1 127 ? -0.739 -3.915 7.745 1.00 94.19 127 HIS A CA 1
ATOM 1020 C C . HIS A 1 127 ? -0.274 -2.554 8.281 1.00 94.19 127 HIS A C 1
ATOM 1022 O O . HIS A 1 127 ? -0.703 -1.493 7.812 1.00 94.19 127 HIS A O 1
ATOM 1028 N N . SER A 1 128 ? 0.621 -2.567 9.275 1.00 93.12 128 SER A N 1
ATOM 1029 C CA . SER A 1 128 ? 1.145 -1.358 9.920 1.00 93.12 128 SER A CA 1
ATOM 1030 C C . SER A 1 128 ? 1.887 -0.439 8.953 1.00 93.12 128 SER A C 1
ATOM 1032 O O . SER A 1 128 ? 1.916 0.768 9.187 1.00 93.12 128 SER A O 1
ATOM 1034 N N . TYR A 1 129 ? 2.424 -0.964 7.847 1.00 92.62 129 TYR A N 1
ATOM 1035 C CA . TYR A 1 129 ? 3.088 -0.206 6.782 1.00 92.62 129 TYR A CA 1
ATOM 1036 C C . TYR A 1 129 ? 2.153 0.786 6.066 1.00 92.62 129 TYR A C 1
ATOM 1038 O O . TYR A 1 129 ? 2.617 1.783 5.500 1.00 92.62 129 TYR A O 1
ATOM 1046 N N . LEU A 1 130 ? 0.831 0.576 6.121 1.00 94.19 130 LEU A N 1
ATOM 1047 C CA . LEU A 1 130 ? -0.145 1.461 5.487 1.00 94.19 130 LEU A CA 1
ATOM 1048 C C . LEU A 1 130 ? -0.149 2.868 6.120 1.00 94.19 130 LEU A C 1
ATOM 1050 O O . LEU A 1 130 ? 0.133 3.033 7.312 1.00 94.19 130 LEU A O 1
ATOM 1054 N N . PRO A 1 131 ? -0.488 3.929 5.365 1.00 93.12 131 PRO A N 1
ATOM 1055 C CA . PRO A 1 131 ? -0.608 5.274 5.924 1.00 93.12 131 PRO A CA 1
ATOM 1056 C C . PRO A 1 131 ? -1.710 5.359 6.989 1.00 93.12 131 PRO A C 1
ATOM 1058 O O . PRO A 1 131 ? -2.757 4.725 6.869 1.00 93.12 131 PRO A O 1
ATOM 1061 N N . ALA A 1 132 ? -1.537 6.224 7.997 1.00 93.31 132 ALA A N 1
ATOM 1062 C CA . ALA A 1 132 ? -2.541 6.409 9.056 1.00 93.31 132 ALA A CA 1
ATOM 1063 C C . ALA A 1 132 ? -3.925 6.804 8.504 1.00 93.31 132 ALA A C 1
ATOM 1065 O O . ALA A 1 132 ? -4.954 6.454 9.081 1.00 93.31 132 ALA A O 1
ATOM 1066 N N . LYS A 1 133 ? -3.950 7.511 7.366 1.00 92.75 133 LYS A N 1
ATOM 1067 C CA . LYS A 1 133 ? -5.176 7.845 6.634 1.00 92.75 133 LYS A CA 1
ATOM 1068 C C . LYS A 1 133 ? -5.898 6.595 6.130 1.00 92.75 133 LYS A C 1
ATOM 1070 O O . LYS A 1 133 ? -7.092 6.465 6.382 1.00 92.75 133 LYS A O 1
ATOM 1075 N N . ALA A 1 134 ? -5.174 5.671 5.501 1.00 91.94 134 ALA A N 1
ATOM 1076 C CA . ALA A 1 134 ? -5.720 4.405 5.025 1.00 91.94 134 ALA A CA 1
ATOM 1077 C C . ALA A 1 134 ? -6.249 3.564 6.190 1.00 91.94 134 ALA A C 1
ATOM 1079 O O . ALA A 1 134 ? -7.397 3.136 6.177 1.00 91.94 134 ALA A O 1
ATOM 1080 N N . ILE A 1 135 ? -5.460 3.425 7.259 1.00 93.31 135 ILE A N 1
ATOM 1081 C CA . ILE A 1 135 ? -5.866 2.711 8.478 1.00 93.31 135 ILE A CA 1
ATOM 1082 C C . ILE A 1 135 ? -7.153 3.300 9.064 1.00 93.31 135 ILE A C 1
ATOM 1084 O O . ILE A 1 135 ? -8.061 2.559 9.435 1.00 93.31 135 ILE A O 1
ATOM 1088 N N . SER A 1 136 ? -7.251 4.629 9.148 1.00 92.56 136 SER A N 1
ATOM 1089 C CA . SER A 1 136 ? -8.446 5.320 9.642 1.00 92.56 136 SER A CA 1
ATOM 1090 C C . SER A 1 136 ? -9.675 5.022 8.781 1.00 92.56 136 SER A C 1
A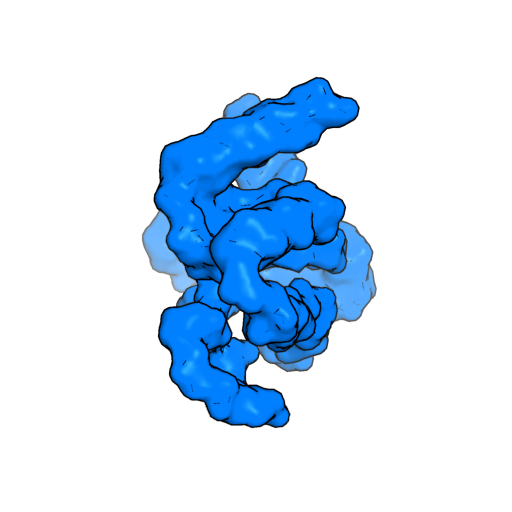TOM 1092 O O . SER A 1 136 ? -10.734 4.719 9.326 1.00 92.56 136 SER A O 1
ATOM 1094 N N . GLN A 1 137 ? -9.528 5.044 7.455 1.00 91.06 137 GLN A N 1
ATOM 1095 C CA . GLN A 1 137 ? -10.611 4.736 6.518 1.00 91.06 137 GLN A CA 1
ATOM 1096 C C . GLN A 1 137 ? -11.049 3.268 6.597 1.00 91.06 137 GLN A C 1
ATOM 1098 O O . GLN A 1 137 ? -12.243 2.999 6.688 1.00 91.06 137 GLN A O 1
ATOM 1103 N N . LEU A 1 138 ? -10.096 2.335 6.629 1.00 91.12 138 LEU A N 1
ATOM 1104 C CA . LEU A 1 138 ? -10.352 0.893 6.658 1.00 91.12 138 LEU A CA 1
ATOM 1105 C C . LEU A 1 138 ? -10.965 0.425 7.988 1.00 91.12 138 LEU A C 1
ATOM 1107 O O . LEU A 1 138 ? -11.907 -0.362 8.010 1.00 91.12 138 LEU A O 1
ATOM 1111 N N . SER A 1 139 ? -10.461 0.927 9.118 1.00 92.12 139 SER A N 1
ATOM 1112 C CA . SER A 1 139 ? -10.992 0.567 10.443 1.00 92.12 139 SER A CA 1
ATOM 1113 C C . SER A 1 139 ? -12.240 1.358 10.847 1.00 92.12 139 SER A C 1
ATOM 1115 O O . SER A 1 139 ? -12.981 0.933 11.734 1.00 92.12 139 SER A O 1
ATOM 1117 N N . GLY A 1 140 ? -12.475 2.525 10.239 1.00 91.25 140 GLY A N 1
ATOM 1118 C CA . GLY A 1 140 ? -13.549 3.447 10.612 1.00 91.25 140 GLY A CA 1
ATOM 1119 C C . GLY A 1 140 ? -13.297 4.225 11.913 1.00 91.25 140 GLY A C 1
ATOM 1120 O O . GLY A 1 140 ? -14.238 4.823 12.456 1.00 91.25 140 GLY A O 1
ATOM 1121 N N . VAL A 1 141 ? -12.068 4.199 12.444 1.00 92.81 141 VAL A N 1
ATOM 1122 C CA . VAL A 1 141 ? -11.638 5.022 13.591 1.00 92.81 141 VAL A CA 1
ATOM 1123 C C . VAL A 1 141 ? -11.191 6.410 13.130 1.00 92.81 141 VAL A C 1
ATOM 1125 O O . VAL A 1 141 ? -10.837 6.612 11.971 1.00 92.81 141 VAL A O 1
ATOM 1128 N N . GLY A 1 142 ? -11.159 7.381 14.044 1.00 93.44 142 GLY A N 1
ATOM 1129 C CA . GLY A 1 142 ? -10.659 8.722 13.735 1.00 93.44 142 GLY A CA 1
ATOM 1130 C C . GLY A 1 142 ? -9.162 8.742 13.396 1.00 93.44 142 GLY A C 1
ATOM 1131 O O . GLY A 1 142 ? -8.365 8.009 13.984 1.00 93.44 142 GLY A O 1
ATOM 1132 N N . ILE A 1 143 ? -8.757 9.645 12.498 1.00 93.81 143 ILE A N 1
ATOM 1133 C CA . ILE A 1 143 ? -7.365 9.774 12.034 1.00 93.81 143 ILE A CA 1
ATOM 1134 C C . ILE A 1 143 ? -6.361 10.025 13.168 1.00 93.81 143 ILE A C 1
ATOM 1136 O O . ILE A 1 143 ? -5.239 9.524 13.129 1.00 93.81 143 ILE A O 1
ATOM 1140 N N . ALA A 1 144 ? -6.762 10.769 14.204 1.00 93.31 144 ALA A N 1
ATOM 1141 C CA . ALA A 1 144 ? -5.924 11.019 15.375 1.00 93.31 144 ALA A CA 1
ATOM 1142 C C . ALA A 1 144 ? -5.627 9.724 16.147 1.00 93.31 144 ALA A C 1
ATOM 1144 O O . ALA A 1 144 ? -4.494 9.509 16.573 1.00 93.31 144 ALA A O 1
ATOM 1145 N N . THR A 1 145 ? -6.619 8.838 16.271 1.00 92.12 145 THR A N 1
ATOM 1146 C CA . THR A 1 145 ? -6.464 7.521 16.898 1.00 92.12 145 THR A CA 1
ATOM 1147 C C . THR A 1 145 ? -5.522 6.645 16.081 1.00 92.12 145 THR A C 1
ATOM 1149 O O . THR A 1 145 ? -4.567 6.110 16.637 1.00 92.12 145 THR A O 1
ATOM 1152 N N . ALA A 1 146 ? -5.712 6.573 14.760 1.00 91.88 146 ALA A N 1
ATOM 1153 C CA . ALA A 1 146 ? -4.826 5.811 13.877 1.00 91.88 146 ALA A CA 1
ATOM 1154 C C . ALA A 1 146 ? -3.363 6.289 13.965 1.00 91.88 146 ALA A C 1
ATOM 1156 O O . ALA A 1 146 ? -2.455 5.471 14.073 1.00 91.88 146 ALA A O 1
ATOM 1157 N N . LYS A 1 147 ? -3.125 7.611 13.994 1.00 93.38 147 LYS A N 1
ATOM 1158 C CA . LYS A 1 147 ? -1.777 8.184 14.163 1.00 93.38 147 LYS A CA 1
ATOM 1159 C C . LYS A 1 147 ? -1.132 7.805 15.498 1.00 93.38 147 LYS A C 1
ATOM 1161 O O . LYS A 1 147 ? 0.044 7.465 15.513 1.00 93.38 147 LYS A O 1
ATOM 1166 N N . ARG A 1 148 ? -1.886 7.861 16.602 1.00 92.19 148 ARG A N 1
ATOM 1167 C CA . ARG A 1 148 ? -1.379 7.495 17.937 1.00 92.19 148 ARG A CA 1
ATOM 1168 C C . ARG A 1 148 ? -0.974 6.025 18.004 1.00 92.19 148 ARG A C 1
ATOM 1170 O O . ARG A 1 148 ? 0.125 5.735 18.453 1.00 92.19 148 ARG A O 1
ATOM 1177 N N . HIS A 1 149 ? -1.833 5.130 17.518 1.00 90.19 149 HIS A N 1
ATOM 1178 C CA . HIS A 1 149 ? -1.532 3.698 17.490 1.00 90.19 149 HIS A CA 1
ATOM 1179 C C . HIS A 1 149 ? -0.327 3.383 16.604 1.00 90.19 149 HIS A C 1
ATOM 1181 O O . HIS A 1 149 ? 0.530 2.609 17.008 1.00 90.19 149 HIS A O 1
ATOM 1187 N N . LYS A 1 150 ? -0.212 4.032 15.441 1.00 90.25 150 LYS A N 1
ATOM 1188 C CA . LYS A 1 150 ? 0.945 3.855 14.560 1.00 90.25 150 LYS A CA 1
ATOM 1189 C C . LYS A 1 150 ? 2.246 4.315 15.226 1.00 90.25 150 LYS A C 1
ATOM 1191 O O . LYS A 1 150 ? 3.209 3.569 15.221 1.00 90.25 150 LYS A O 1
ATOM 1196 N N . ALA A 1 151 ? 2.247 5.475 15.889 1.00 88.31 151 ALA A N 1
ATOM 1197 C CA . ALA A 1 151 ? 3.421 5.948 16.627 1.00 88.31 151 ALA A CA 1
ATOM 1198 C C . ALA A 1 151 ? 3.848 4.983 17.750 1.00 88.31 151 ALA A C 1
ATOM 1200 O O . ALA A 1 151 ? 5.037 4.800 17.979 1.00 88.31 151 ALA A O 1
ATOM 1201 N N . GLN A 1 152 ? 2.890 4.350 18.433 1.00 86.31 152 GLN A N 1
ATOM 1202 C CA . GLN A 1 152 ? 3.182 3.327 19.442 1.00 86.31 152 GLN A CA 1
ATOM 1203 C C . GLN A 1 152 ? 3.767 2.057 18.818 1.00 86.31 152 GLN A C 1
ATOM 1205 O O . GLN A 1 152 ? 4.699 1.493 19.378 1.00 86.31 152 GLN A O 1
ATOM 1210 N N . ASN A 1 153 ? 3.239 1.645 17.665 1.00 83.06 153 ASN A N 1
ATOM 1211 C CA . ASN A 1 153 ? 3.685 0.456 16.944 1.00 83.06 153 ASN A CA 1
ATOM 1212 C C . ASN A 1 153 ? 5.082 0.640 16.330 1.00 83.06 153 ASN A C 1
ATOM 1214 O O . ASN A 1 153 ? 5.875 -0.284 16.348 1.00 83.06 153 ASN A O 1
ATOM 1218 N N . ASP A 1 154 ? 5.403 1.845 15.849 1.00 75.19 154 ASP A N 1
ATOM 1219 C CA . ASP A 1 154 ? 6.722 2.180 15.291 1.00 75.19 154 ASP A CA 1
ATOM 1220 C C . ASP A 1 154 ? 7.818 2.310 16.381 1.00 75.19 154 ASP A C 1
ATOM 1222 O O . ASP A 1 154 ? 8.999 2.409 16.057 1.00 75.19 154 ASP A O 1
ATOM 1226 N N . THR A 1 155 ? 7.439 2.364 17.667 1.00 70.31 155 THR A N 1
ATOM 1227 C CA . THR A 1 155 ? 8.375 2.442 18.812 1.00 70.31 155 THR A CA 1
ATOM 1228 C C . THR A 1 155 ? 8.691 1.062 19.414 1.00 70.31 155 THR A C 1
ATOM 1230 O O . THR A 1 155 ? 9.576 0.964 20.264 1.00 70.31 155 THR A O 1
ATOM 1233 N N . GLN A 1 156 ? 7.958 0.016 19.019 1.00 52.91 156 GLN A N 1
ATOM 1234 C CA . GLN A 1 156 ? 8.158 -1.366 19.475 1.00 52.91 156 GLN A CA 1
ATOM 1235 C C . GLN A 1 156 ? 9.082 -2.131 18.531 1.00 52.91 156 GLN A C 1
ATOM 1237 O O . GLN A 1 156 ? 9.859 -2.954 19.062 1.00 52.91 156 GLN A O 1
#

Radius of gyration: 17.29 Å; chains: 1; bounding box: 41×30×46 Å

Foldseek 3Di:
DDDPQPDVVLQDDPDDDDVDPPSDDHPQQVLLLCVVLQQWDWDDDPDDDTAIFGHPVCVVVQFWGWDALVPPPDDPDDDPVNPGIDIDTDPVNSNVSVVSSCPVVLLVVLVVDDALVVLLVVCLVPPLSGDLVVSCVSSVHDSVVSVVSSVVSVVD

Sequence (156 aa):
MRDIAGRGDLWGEGLSPSPRAIARPDKETLYRLLQENCWLERAPFGREQSRWFVTDKAVEGGYGQTVDPSNLHSLKLSGGKKSFPFPVFYEDKVQDVIWTLGWDAILDHLDTLATKKERLAWLMAQHSYLPAKAISQLSGVGIATAKRHKAQNDTQ

Organism: Glucono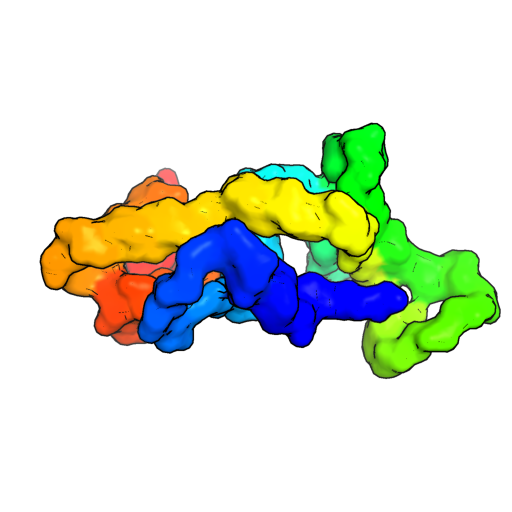bacter oxydans (NCBI:txid442)

pLDDT: mean 79.05, std 17.63, range [35.53, 95.69]